Protein AF-A0A3S4GR13-F1 (afdb_monomer_lite)

Structure (mmCIF, N/CA/C/O backbone):
data_AF-A0A3S4GR13-F1
#
_entry.id   AF-A0A3S4GR13-F1
#
loop_
_atom_site.group_PDB
_atom_site.id
_atom_site.type_symbol
_atom_site.label_atom_id
_atom_site.label_alt_id
_atom_site.label_comp_id
_atom_site.label_asym_id
_atom_site.label_entity_id
_atom_site.label_seq_id
_atom_site.pdbx_PDB_ins_code
_atom_site.Cartn_x
_atom_site.Cartn_y
_atom_site.Cartn_z
_atom_site.occupancy
_atom_site.B_iso_or_equiv
_atom_site.auth_seq_id
_atom_site.auth_comp_id
_atom_site.auth_asym_id
_atom_site.auth_atom_id
_atom_site.pdbx_PDB_model_num
ATOM 1 N N . MET A 1 1 ? -6.460 8.165 -9.400 1.00 69.62 1 MET A N 1
ATOM 2 C CA . MET A 1 1 ? -5.092 8.317 -8.861 1.00 69.62 1 MET A CA 1
ATOM 3 C C . MET A 1 1 ? -4.667 9.764 -9.055 1.00 69.62 1 MET A C 1
ATOM 5 O O . MET A 1 1 ? -4.856 10.289 -10.147 1.00 69.62 1 MET A O 1
ATOM 9 N N . ARG A 1 2 ? -4.166 10.420 -8.007 1.00 73.50 2 ARG A N 1
ATOM 10 C CA . ARG A 1 2 ? -3.639 11.792 -8.048 1.00 73.50 2 ARG A CA 1
ATOM 11 C C . ARG A 1 2 ? -2.220 11.759 -7.494 1.00 73.50 2 ARG A C 1
ATOM 13 O O . ARG A 1 2 ? -2.026 11.157 -6.445 1.00 73.50 2 ARG A O 1
ATOM 20 N N . CYS A 1 3 ? -1.271 12.368 -8.197 1.00 82.25 3 CYS A N 1
ATOM 21 C CA . CYS A 1 3 ? 0.097 12.525 -7.710 1.00 82.25 3 CYS A CA 1
ATOM 22 C C . CYS A 1 3 ? 0.287 13.921 -7.103 1.00 82.25 3 CYS A C 1
ATOM 24 O O . CYS A 1 3 ? -0.387 14.873 -7.508 1.00 82.25 3 CYS A O 1
ATOM 26 N N . VAL A 1 4 ? 1.229 14.043 -6.163 1.00 88.56 4 VAL A N 1
ATOM 27 C CA . VAL A 1 4 ? 1.665 15.328 -5.588 1.00 88.56 4 VAL A CA 1
ATOM 28 C C . VAL A 1 4 ? 2.273 16.257 -6.644 1.00 88.56 4 VAL A C 1
ATOM 30 O O . VAL A 1 4 ? 2.159 17.472 -6.542 1.00 88.56 4 VAL A O 1
ATOM 33 N N . GLU A 1 5 ? 2.798 15.694 -7.731 1.00 84.88 5 GLU A N 1
ATOM 34 C CA . GLU A 1 5 ? 3.304 16.407 -8.912 1.00 84.88 5 GLU A CA 1
ATOM 35 C C . GLU A 1 5 ? 2.172 16.951 -9.814 1.00 84.88 5 GLU A C 1
ATOM 37 O O . GLU A 1 5 ? 2.328 17.124 -11.019 1.00 84.88 5 GLU A O 1
ATOM 42 N N . ALA A 1 6 ? 0.994 17.187 -9.234 1.00 87.50 6 ALA A N 1
ATOM 43 C CA . ALA A 1 6 ? -0.192 17.786 -9.842 1.00 87.50 6 ALA A CA 1
ATOM 44 C C . ALA A 1 6 ? -0.891 17.002 -10.974 1.00 87.50 6 ALA A C 1
ATOM 46 O O . ALA A 1 6 ? -1.937 17.451 -11.449 1.00 87.50 6 ALA A O 1
ATOM 47 N N . TRP A 1 7 ? -0.444 15.802 -11.347 1.00 90.31 7 TRP A N 1
ATOM 48 C CA . TRP A 1 7 ? -1.098 14.990 -12.385 1.00 90.31 7 TRP A CA 1
ATOM 49 C C . TRP A 1 7 ? -2.127 13.983 -11.839 1.00 90.31 7 TRP A C 1
ATOM 51 O O . TRP A 1 7 ? -2.269 13.761 -10.629 1.00 90.31 7 TRP A O 1
ATOM 61 N N . SER A 1 8 ? -2.946 13.424 -12.738 1.00 83.94 8 SER A N 1
ATOM 62 C CA . SER A 1 8 ? -4.027 12.500 -12.383 1.00 83.94 8 SER A CA 1
ATOM 63 C C . SER A 1 8 ? -4.298 11.459 -13.457 1.00 83.94 8 SER A C 1
ATOM 65 O O . SER A 1 8 ? -4.145 11.743 -14.640 1.00 83.94 8 SER A O 1
ATOM 67 N N . MET A 1 9 ? -4.774 10.289 -13.036 1.00 84.06 9 MET A N 1
ATOM 68 C CA . MET A 1 9 ? -5.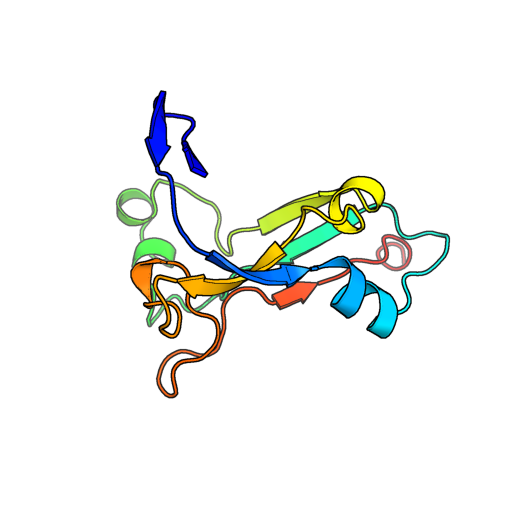236 9.224 -13.922 1.00 84.06 9 MET A CA 1
ATOM 69 C C . MET A 1 9 ? -6.527 8.599 -13.390 1.00 84.06 9 MET A C 1
ATOM 71 O O . MET A 1 9 ? -6.688 8.403 -12.177 1.00 84.06 9 MET A O 1
ATOM 75 N N . VAL A 1 10 ? -7.417 8.225 -14.307 1.00 87.81 10 VAL A N 1
ATOM 76 C CA . VAL A 1 10 ? -8.553 7.336 -14.041 1.00 87.81 10 VAL A CA 1
ATOM 77 C C . VAL A 1 10 ? -8.123 5.936 -14.453 1.00 87.81 10 VAL A C 1
ATOM 79 O O . VAL A 1 10 ? -7.739 5.723 -15.598 1.00 87.81 10 VAL A O 1
ATOM 82 N N . VAL A 1 11 ? -8.118 5.001 -13.507 1.00 84.25 11 VAL A N 1
ATOM 83 C CA . VAL A 1 11 ? -7.551 3.665 -13.715 1.00 84.25 11 VAL A CA 1
ATOM 84 C C . VAL A 1 11 ? -8.530 2.615 -13.187 1.00 84.25 11 VAL A C 1
ATOM 86 O O . VAL A 1 11 ? -8.963 2.735 -12.038 1.00 84.25 11 VAL A O 1
ATOM 89 N N . PRO A 1 12 ? -8.880 1.590 -13.987 1.00 86.94 12 PRO A N 1
ATOM 90 C CA . PRO A 1 12 ? -9.717 0.483 -13.545 1.00 86.94 12 PRO A CA 1
ATOM 91 C C . PRO A 1 12 ? -8.873 -0.517 -12.746 1.00 86.94 12 PRO A C 1
ATOM 93 O O . PRO A 1 12 ? -8.346 -1.497 -13.282 1.00 86.94 12 PRO A O 1
ATOM 96 N N . TRP A 1 13 ? -8.708 -0.225 -11.458 1.00 83.31 13 TRP A N 1
ATOM 97 C CA . TRP A 1 13 ? -8.029 -1.101 -10.508 1.00 83.31 13 TRP A CA 1
ATOM 98 C C . TRP A 1 13 ? -8.849 -2.352 -10.209 1.00 83.31 13 TRP A C 1
ATOM 100 O O . TRP A 1 13 ? -10.077 -2.308 -10.142 1.00 83.31 13 TRP A O 1
ATOM 110 N N . ILE A 1 14 ? -8.148 -3.461 -9.990 1.00 84.38 14 ILE A N 1
ATOM 111 C CA . ILE A 1 14 ? -8.730 -4.742 -9.602 1.00 84.38 14 ILE A CA 1
ATOM 112 C C . ILE A 1 14 ? -8.078 -5.171 -8.297 1.00 84.38 14 ILE A C 1
ATOM 114 O O . ILE A 1 14 ? -6.853 -5.190 -8.167 1.00 84.38 14 ILE A O 1
ATOM 118 N N . GLY A 1 15 ? -8.903 -5.517 -7.319 1.00 85.12 15 GLY A N 1
ATOM 119 C CA . GLY A 1 15 ? -8.446 -5.808 -5.974 1.00 85.12 15 GLY A CA 1
ATOM 120 C C . GLY A 1 15 ? -9.570 -6.263 -5.067 1.00 85.12 15 GLY A C 1
ATOM 121 O O . GLY A 1 15 ? -10.705 -6.472 -5.498 1.00 85.12 15 GLY A O 1
ATOM 122 N N . PHE A 1 16 ? -9.247 -6.372 -3.788 1.00 85.69 16 PHE A N 1
ATOM 123 C CA . PHE A 1 16 ? -10.215 -6.603 -2.725 1.00 85.69 16 PHE A CA 1
ATOM 124 C C . PHE A 1 16 ? -10.019 -5.554 -1.628 1.00 85.69 16 PHE A C 1
ATOM 126 O O . PHE A 1 16 ? -8.924 -5.015 -1.473 1.00 85.69 16 PHE A O 1
ATOM 133 N N . PRO A 1 17 ? -11.065 -5.211 -0.869 1.00 87.19 17 PRO A N 1
ATOM 134 C CA . PRO A 1 17 ? -10.946 -4.161 0.127 1.00 87.19 17 PRO A CA 1
ATOM 135 C C . PRO A 1 17 ? -10.096 -4.613 1.320 1.00 87.19 17 PRO A C 1
ATOM 137 O O . PRO A 1 17 ? -10.233 -5.743 1.801 1.00 87.19 17 PRO A O 1
ATOM 140 N N . LEU A 1 18 ? -9.242 -3.715 1.814 1.00 85.94 18 LEU A N 1
ATOM 141 C CA . LEU A 1 18 ? -8.233 -4.005 2.836 1.00 85.94 18 LEU A CA 1
ATOM 142 C C . LEU A 1 18 ? -8.851 -4.517 4.145 1.00 85.94 18 LEU A C 1
ATOM 144 O O . LEU A 1 18 ? -8.302 -5.422 4.774 1.00 85.94 18 LEU A O 1
ATOM 148 N N . TYR A 1 19 ? -10.031 -4.015 4.515 1.00 87.19 19 TYR A N 1
ATOM 149 C CA . TYR A 1 19 ? -10.730 -4.452 5.724 1.00 87.19 19 TYR A CA 1
ATOM 150 C C . TYR A 1 19 ? -10.998 -5.965 5.753 1.00 87.19 19 TYR A C 1
ATOM 152 O O . TYR A 1 19 ? -11.052 -6.541 6.834 1.00 87.19 19 TYR A O 1
ATOM 160 N N . LYS A 1 20 ? -11.14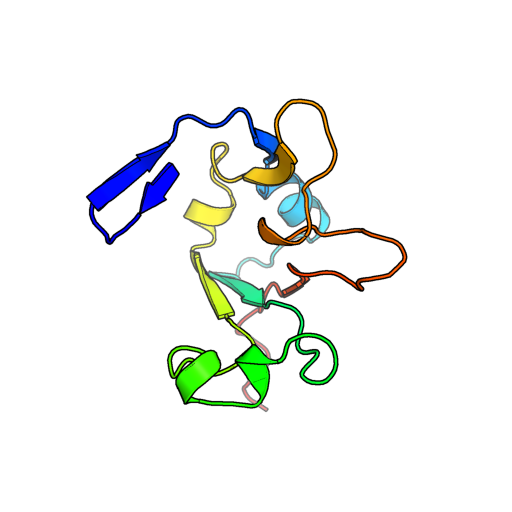9 -6.640 4.597 1.00 88.75 20 LYS A N 1
ATOM 161 C CA . LYS A 1 20 ? -11.360 -8.100 4.560 1.00 88.75 20 LYS A CA 1
ATOM 162 C C . LYS A 1 20 ? -10.118 -8.863 5.007 1.00 88.75 20 LYS A C 1
ATOM 164 O O . LYS A 1 20 ? -10.247 -9.882 5.676 1.00 88.75 20 LYS A O 1
ATOM 169 N N . LEU A 1 21 ? -8.936 -8.357 4.662 1.00 87.06 21 LEU A N 1
ATOM 170 C CA . LEU A 1 21 ? -7.664 -8.921 5.104 1.00 87.06 21 LEU A CA 1
ATOM 171 C C . LEU A 1 21 ? -7.428 -8.623 6.585 1.00 87.06 21 LEU A C 1
ATOM 173 O O . LEU A 1 21 ? -7.084 -9.519 7.350 1.00 87.06 21 LEU A O 1
ATOM 177 N N . LEU A 1 22 ? -7.698 -7.388 7.012 1.00 87.12 22 LEU A N 1
ATOM 178 C CA . LEU A 1 22 ? -7.593 -7.008 8.421 1.00 87.12 22 LEU A CA 1
ATOM 179 C C . LEU A 1 22 ? -8.567 -7.795 9.306 1.00 87.12 22 LEU A C 1
ATOM 181 O O . LEU A 1 22 ? -8.193 -8.210 10.396 1.00 87.12 22 LEU A O 1
ATOM 185 N N . ALA A 1 23 ? -9.778 -8.082 8.829 1.00 88.94 23 ALA A N 1
ATOM 186 C CA . ALA A 1 23 ? -10.739 -8.908 9.555 1.00 88.94 23 ALA A CA 1
ATOM 187 C C . ALA A 1 23 ? -10.214 -10.332 9.816 1.00 88.94 23 ALA A C 1
ATOM 189 O O . ALA A 1 23 ? -10.467 -10.887 10.882 1.00 88.94 23 ALA A O 1
ATOM 190 N N . GLN A 1 24 ? -9.449 -10.907 8.881 1.00 87.44 24 GLN A N 1
ATOM 191 C CA . GLN A 1 24 ? -8.793 -12.205 9.080 1.00 87.44 24 GLN A CA 1
ATOM 192 C C . GLN A 1 24 ? -7.619 -12.114 10.062 1.00 87.44 24 GLN A C 1
ATOM 194 O O . GLN A 1 24 ? -7.400 -13.045 10.831 1.00 87.44 24 GLN A O 1
ATOM 199 N N . ALA A 1 25 ? -6.898 -10.990 10.062 1.00 86.56 25 ALA A N 1
ATOM 200 C CA . ALA A 1 25 ? -5.790 -10.732 10.980 1.00 86.56 25 ALA A CA 1
ATOM 201 C C . ALA A 1 25 ? -6.234 -10.397 12.419 1.00 86.56 25 ALA A C 1
ATOM 203 O O . ALA A 1 25 ? -5.393 -10.403 13.312 1.00 86.56 25 ALA A O 1
ATOM 204 N N . GLN A 1 26 ? -7.525 -10.111 12.640 1.00 86.44 26 GLN A N 1
ATOM 205 C CA . GLN A 1 26 ? -8.133 -9.825 13.949 1.00 86.44 26 GLN A CA 1
ATOM 206 C C . GLN A 1 26 ? -7.332 -8.793 14.775 1.00 86.44 26 GLN A C 1
ATOM 208 O O . GLN A 1 26 ? -6.735 -9.144 15.797 1.00 86.44 26 GLN A O 1
ATOM 213 N N . PRO A 1 27 ? -7.287 -7.510 14.353 1.00 86.56 27 PRO A N 1
ATOM 214 C CA . PRO A 1 27 ? -6.544 -6.480 15.069 1.00 86.56 27 PRO A CA 1
ATOM 215 C C . PRO A 1 27 ? -7.033 -6.354 16.515 1.00 86.56 27 PRO A C 1
ATOM 217 O O . PRO A 1 27 ? -8.232 -6.366 16.795 1.00 86.56 27 PRO A O 1
ATOM 220 N N . THR A 1 28 ? -6.086 -6.218 17.440 1.00 87.06 28 THR A N 1
ATOM 221 C CA . THR A 1 28 ? -6.387 -6.035 18.863 1.00 87.06 28 THR A CA 1
ATOM 222 C C . THR A 1 28 ? -7.016 -4.664 19.113 1.00 87.06 28 THR A C 1
ATOM 224 O O . THR A 1 28 ? -6.827 -3.724 18.342 1.00 87.06 28 THR A O 1
ATOM 227 N N . SER A 1 29 ? -7.704 -4.505 20.246 1.00 85.50 29 SER A N 1
ATOM 228 C CA . SER A 1 29 ? -8.264 -3.213 20.681 1.00 85.50 29 SER A CA 1
ATOM 229 C C . SER A 1 29 ? -7.212 -2.109 20.873 1.00 85.50 29 SER A C 1
ATOM 231 O O . SER A 1 29 ? -7.553 -0.929 20.908 1.00 85.50 29 SER A O 1
ATOM 233 N N . HIS A 1 30 ? -5.934 -2.479 20.987 1.00 89.00 30 HIS A N 1
ATOM 234 C CA . HIS A 1 30 ? -4.811 -1.552 21.113 1.00 89.00 30 HIS A CA 1
ATOM 235 C C . HIS A 1 30 ? -4.226 -1.110 19.762 1.00 89.00 30 HIS A C 1
ATOM 237 O O . HIS A 1 30 ? -3.444 -0.157 19.725 1.00 89.00 30 HIS A O 1
ATOM 243 N N . ALA A 1 31 ? -4.589 -1.764 18.653 1.00 89.00 31 ALA A N 1
ATOM 244 C CA . ALA A 1 31 ? -4.103 -1.399 17.330 1.00 89.00 31 ALA A CA 1
ATOM 245 C C . ALA A 1 31 ? -4.682 -0.042 16.897 1.00 89.00 31 ALA A C 1
ATOM 247 O O . ALA A 1 31 ? -5.893 0.156 16.857 1.00 89.00 31 ALA A O 1
ATOM 248 N N . LYS A 1 32 ? -3.801 0.906 16.565 1.00 89.31 32 LYS A N 1
ATOM 249 C CA . LYS A 1 32 ? -4.183 2.257 16.108 1.00 89.31 32 LYS A CA 1
ATOM 250 C C . LYS A 1 32 ? -3.784 2.544 14.666 1.00 89.31 32 LYS A C 1
ATOM 252 O O . LYS A 1 32 ? -4.384 3.407 14.033 1.00 89.31 32 LYS A O 1
ATOM 257 N N . TYR A 1 33 ? -2.784 1.829 14.159 1.00 89.62 33 TYR A N 1
ATOM 258 C CA . TYR A 1 33 ? -2.178 2.071 12.858 1.00 89.62 33 TYR A CA 1
ATOM 259 C C . TYR A 1 33 ? -1.878 0.751 12.159 1.00 89.62 33 TYR A C 1
ATOM 261 O O . TYR A 1 33 ? -1.660 -0.278 12.802 1.00 89.62 33 TYR A O 1
ATOM 269 N N . VAL A 1 34 ? -1.845 0.813 10.837 1.00 86.44 34 VAL A N 1
ATOM 270 C CA . VAL A 1 34 ? -1.419 -0.260 9.948 1.00 86.44 34 VAL A CA 1
ATOM 271 C C . VAL A 1 34 ? -0.178 0.230 9.218 1.00 86.44 34 VAL A C 1
ATOM 273 O O . VAL A 1 34 ? -0.224 1.287 8.591 1.00 86.44 34 VAL A O 1
ATOM 276 N N . ALA A 1 35 ? 0.918 -0.522 9.317 1.00 86.62 35 ALA A N 1
ATOM 277 C CA . ALA A 1 35 ? 2.145 -0.237 8.589 1.00 86.62 35 ALA A CA 1
ATOM 278 C C . ALA A 1 35 ? 2.270 -1.173 7.382 1.00 86.62 35 ALA A C 1
ATOM 280 O O . ALA A 1 35 ? 1.971 -2.370 7.449 1.00 86.62 35 ALA A O 1
ATOM 281 N N . PHE A 1 36 ? 2.727 -0.614 6.273 1.00 83.44 36 PHE A N 1
ATOM 282 C CA . PHE A 1 36 ? 2.985 -1.324 5.034 1.00 83.44 36 PHE A CA 1
ATOM 283 C C . PHE A 1 36 ? 4.461 -1.190 4.715 1.00 83.44 36 PHE A C 1
ATOM 285 O O . PHE A 1 36 ? 4.988 -0.081 4.693 1.00 83.44 36 PHE A O 1
ATOM 292 N N . GLU A 1 37 ? 5.115 -2.315 4.459 1.00 81.06 37 GLU A N 1
ATOM 293 C CA . GLU A 1 37 ? 6.524 -2.352 4.092 1.00 81.06 37 GLU A CA 1
ATOM 294 C C . GLU A 1 37 ? 6.664 -2.998 2.709 1.00 81.06 37 GLU A C 1
ATOM 296 O O . GLU A 1 37 ? 6.036 -4.020 2.396 1.00 81.06 37 GLU A O 1
ATOM 301 N N . THR A 1 38 ? 7.453 -2.353 1.855 1.00 80.94 38 THR A N 1
ATOM 302 C CA . THR A 1 38 ? 7.829 -2.873 0.531 1.00 80.94 38 THR A CA 1
ATOM 303 C C . THR A 1 38 ? 8.959 -3.898 0.647 1.00 80.94 38 THR A C 1
ATOM 305 O O . THR A 1 38 ? 9.654 -3.949 1.661 1.00 80.94 38 THR A O 1
ATOM 308 N N . LEU A 1 39 ? 9.162 -4.728 -0.381 1.00 84.00 39 LEU A N 1
ATOM 309 C CA . LEU A 1 39 ? 10.268 -5.686 -0.387 1.00 84.00 39 LEU A CA 1
ATOM 310 C C . LEU A 1 39 ? 11.616 -4.971 -0.323 1.00 84.00 39 LEU A C 1
ATOM 312 O O . LEU A 1 39 ? 11.878 -4.022 -1.064 1.00 84.00 39 LEU A O 1
ATOM 316 N N . TYR A 1 40 ? 12.503 -5.506 0.507 1.00 84.12 40 TYR A N 1
ATOM 317 C CA . TYR A 1 40 ? 13.912 -5.155 0.496 1.00 84.12 40 TYR A CA 1
ATOM 318 C C . TYR A 1 40 ? 14.700 -6.204 -0.296 1.00 84.12 40 TYR A C 1
ATOM 320 O O . TYR A 1 40 ? 14.934 -7.310 0.188 1.00 84.12 40 TYR A O 1
ATOM 328 N N . ALA A 1 41 ? 15.081 -5.857 -1.523 1.00 85.88 41 ALA A N 1
ATOM 329 C CA . ALA A 1 41 ? 15.816 -6.713 -2.450 1.00 85.88 41 ALA A CA 1
ATOM 330 C C . ALA A 1 41 ? 16.827 -5.864 -3.241 1.00 85.88 41 ALA A C 1
ATOM 332 O O . ALA A 1 41 ? 16.616 -5.585 -4.419 1.00 85.88 41 ALA A O 1
ATOM 333 N N . PRO A 1 42 ? 17.932 -5.417 -2.618 1.00 83.69 42 PRO A N 1
ATOM 334 C CA . PRO A 1 42 ? 18.874 -4.492 -3.248 1.00 83.69 42 PRO A CA 1
ATOM 335 C C . PRO A 1 42 ? 19.599 -5.088 -4.465 1.00 83.69 42 PRO A C 1
ATOM 337 O O . PRO A 1 42 ? 20.124 -4.343 -5.293 1.00 83.69 42 PRO A O 1
ATOM 340 N N . ASP A 1 43 ? 19.649 -6.415 -4.590 1.00 86.19 43 ASP A N 1
ATOM 341 C CA . ASP A 1 43 ? 20.211 -7.099 -5.759 1.00 86.19 43 ASP A CA 1
ATOM 342 C C . ASP A 1 43 ? 19.312 -7.008 -6.994 1.00 86.19 43 ASP A C 1
ATOM 344 O O . ASP A 1 43 ? 19.827 -6.774 -8.086 1.00 86.19 43 ASP A O 1
ATOM 348 N N . ASP A 1 44 ? 17.993 -7.059 -6.805 1.00 83.50 44 ASP A N 1
ATOM 349 C CA . ASP A 1 44 ? 17.007 -6.984 -7.889 1.00 83.50 44 ASP A CA 1
ATOM 350 C C . ASP A 1 44 ? 16.457 -5.560 -8.099 1.00 83.50 44 ASP A C 1
ATOM 352 O O . ASP A 1 44 ? 15.964 -5.217 -9.174 1.00 83.50 44 ASP A O 1
ATOM 356 N N . MET A 1 45 ? 16.549 -4.704 -7.074 1.00 83.75 45 MET A N 1
ATOM 357 C CA . MET A 1 45 ? 16.051 -3.327 -7.058 1.00 83.75 45 MET A CA 1
ATOM 358 C C . MET A 1 45 ? 17.218 -2.334 -6.917 1.00 83.75 45 MET A C 1
ATOM 360 O O . MET A 1 45 ? 17.540 -1.903 -5.805 1.00 83.75 45 MET A O 1
ATOM 364 N N . PRO A 1 46 ? 17.848 -1.904 -8.028 1.00 82.38 46 PRO A N 1
ATOM 365 C CA . PRO A 1 46 ? 19.063 -1.081 -7.997 1.00 82.38 46 PRO A CA 1
ATOM 366 C C . PRO A 1 46 ? 18.870 0.279 -7.307 1.00 82.38 46 PRO A C 1
ATOM 368 O O . PRO A 1 46 ? 19.813 0.809 -6.718 1.00 82.38 46 PRO A O 1
ATOM 371 N N . GLY A 1 47 ? 17.643 0.814 -7.301 1.00 83.75 47 GLY A N 1
ATOM 372 C CA . GLY A 1 47 ? 17.298 2.034 -6.565 1.00 83.75 47 GLY A CA 1
ATOM 373 C C . GLY A 1 47 ? 17.477 1.922 -5.046 1.00 83.75 47 GLY A C 1
ATOM 374 O O . GLY A 1 47 ? 17.594 2.942 -4.382 1.00 83.75 47 GLY A O 1
ATOM 375 N N . GLN A 1 48 ? 17.558 0.713 -4.481 1.00 85.94 48 GLN A N 1
ATOM 376 C CA . GLN A 1 48 ? 17.799 0.526 -3.045 1.00 85.94 48 GLN A CA 1
ATOM 377 C C . GLN A 1 48 ? 19.285 0.621 -2.663 1.00 85.94 48 GLN A C 1
ATOM 379 O O . GLN A 1 48 ? 19.596 0.827 -1.491 1.00 85.94 48 GLN A O 1
ATOM 384 N N . LYS A 1 49 ? 20.206 0.472 -3.629 1.00 85.19 49 LYS A N 1
ATOM 385 C CA . LYS A 1 49 ? 21.663 0.506 -3.399 1.00 85.19 49 LYS A CA 1
ATOM 386 C C . LYS A 1 49 ? 22.255 1.898 -3.536 1.00 85.19 49 LYS A C 1
ATOM 388 O O . LYS A 1 49 ? 23.163 2.257 -2.790 1.00 85.19 49 LYS A O 1
ATOM 393 N N . ASP A 1 50 ? 21.773 2.657 -4.512 1.00 83.88 50 ASP A N 1
ATOM 394 C CA . ASP A 1 50 ? 22.345 3.949 -4.857 1.00 83.88 50 ASP A CA 1
ATOM 395 C C . ASP A 1 50 ? 21.410 5.094 -4.465 1.00 83.88 50 ASP A C 1
ATOM 397 O O . ASP A 1 50 ? 20.234 5.125 -4.824 1.00 83.88 50 ASP A O 1
ATOM 401 N N . ARG A 1 51 ? 21.950 6.068 -3.727 1.00 79.94 51 ARG A N 1
ATOM 402 C CA . ARG A 1 51 ? 21.172 7.191 -3.194 1.00 79.94 51 ARG A CA 1
ATOM 403 C C . ARG A 1 51 ? 20.684 8.142 -4.290 1.00 79.94 51 ARG A C 1
ATOM 405 O O . ARG A 1 51 ? 19.656 8.784 -4.097 1.00 79.94 51 ARG A O 1
ATOM 412 N N . PHE A 1 52 ? 21.401 8.259 -5.405 1.00 83.81 52 PHE A N 1
ATOM 413 C CA . PHE A 1 52 ? 21.026 9.133 -6.513 1.00 83.81 52 PHE A CA 1
ATOM 414 C C . PHE A 1 52 ? 19.950 8.478 -7.389 1.00 83.81 52 PHE A C 1
ATOM 416 O O . PHE A 1 52 ? 18.909 9.085 -7.629 1.00 83.81 52 PHE A O 1
ATOM 423 N N . ILE A 1 53 ? 20.142 7.213 -7.776 1.00 82.81 53 ILE A N 1
ATOM 424 C CA . ILE A 1 53 ? 19.152 6.419 -8.523 1.00 82.81 53 ILE A CA 1
ATOM 425 C C . ILE A 1 53 ? 17.883 6.183 -7.690 1.00 82.81 53 ILE A C 1
ATOM 427 O O . ILE A 1 53 ? 16.774 6.221 -8.215 1.00 82.81 53 ILE A O 1
ATOM 431 N N . GLY A 1 54 ? 18.034 5.969 -6.383 1.00 80.56 54 GLY A N 1
ATOM 432 C CA . GLY A 1 54 ? 16.948 5.692 -5.444 1.00 80.56 54 GLY A CA 1
ATOM 433 C C . GLY A 1 54 ? 16.136 6.896 -4.979 1.00 80.56 54 GLY A C 1
ATOM 434 O O . GLY A 1 54 ? 15.298 6.736 -4.090 1.00 80.56 54 GLY A O 1
ATOM 435 N N . GLY A 1 55 ? 16.409 8.097 -5.501 1.00 83.25 55 GLY A N 1
ATOM 436 C CA . GLY A 1 55 ? 15.707 9.325 -5.111 1.00 83.25 55 GLY A CA 1
ATOM 437 C C . GLY A 1 55 ? 16.000 9.795 -3.681 1.00 83.25 55 GLY A C 1
ATOM 438 O O . GLY A 1 55 ? 15.231 10.564 -3.111 1.00 83.25 55 GLY A O 1
ATOM 439 N N . GLY A 1 56 ? 17.091 9.326 -3.069 1.00 83.44 56 GLY A N 1
ATOM 440 C CA . GLY A 1 56 ? 17.487 9.695 -1.710 1.00 83.44 56 GLY A CA 1
ATOM 441 C C . GLY A 1 56 ? 16.611 9.115 -0.597 1.00 83.44 56 GLY A C 1
ATOM 442 O O . GLY A 1 56 ? 16.761 9.530 0.554 1.00 83.44 56 GLY A O 1
ATOM 443 N N . LEU A 1 57 ? 15.716 8.181 -0.925 1.00 85.19 57 LEU A N 1
ATOM 444 C CA . LEU A 1 57 ? 14.796 7.562 0.022 1.00 85.19 57 LEU A CA 1
ATOM 445 C C . LEU A 1 57 ? 15.512 6.562 0.937 1.00 85.19 57 LEU A C 1
ATOM 447 O O . LEU A 1 57 ? 16.502 5.929 0.564 1.00 85.19 57 LEU A O 1
ATOM 451 N N . LYS A 1 58 ? 14.984 6.400 2.153 1.00 85.81 58 LYS A N 1
ATOM 452 C CA . LYS A 1 58 ? 15.412 5.345 3.074 1.00 85.81 58 LYS A CA 1
ATOM 453 C C . LYS A 1 58 ? 14.609 4.081 2.771 1.00 85.81 58 LYS A C 1
ATOM 455 O O . LYS A 1 58 ? 13.411 4.054 3.028 1.00 85.81 58 LYS A O 1
ATOM 460 N N . TYR A 1 59 ? 15.277 3.059 2.245 1.00 85.50 59 TYR A N 1
ATOM 461 C CA . TYR A 1 59 ? 14.676 1.752 1.979 1.00 85.50 59 TYR A CA 1
ATOM 462 C C . TYR A 1 59 ? 14.780 0.810 3.200 1.00 85.50 59 TYR A C 1
ATOM 464 O O . TYR A 1 59 ? 15.709 0.973 3.999 1.00 85.50 59 TYR A O 1
ATOM 472 N N . PRO A 1 60 ? 13.867 -0.174 3.349 1.00 87.56 60 PRO A N 1
ATOM 473 C CA . PRO A 1 60 ? 12.659 -0.385 2.538 1.00 87.56 60 PRO A CA 1
ATOM 474 C C . PRO A 1 60 ? 11.649 0.758 2.689 1.00 87.56 60 PRO A C 1
ATOM 476 O O . PRO A 1 60 ? 11.605 1.427 3.719 1.00 87.56 60 PRO A O 1
ATOM 479 N N . TYR A 1 61 ? 10.859 0.999 1.642 1.00 83.12 61 TYR A N 1
ATOM 480 C CA . TYR A 1 61 ? 9.823 2.030 1.670 1.00 83.12 61 TYR A CA 1
ATOM 481 C C . TYR A 1 61 ? 8.702 1.590 2.616 1.00 83.12 61 TYR A C 1
ATOM 483 O O . TYR A 1 61 ? 8.199 0.467 2.486 1.00 83.12 61 TYR A O 1
ATOM 491 N N . VAL A 1 62 ? 8.345 2.466 3.558 1.00 85.50 62 VAL A N 1
ATOM 492 C CA . VAL A 1 62 ? 7.343 2.218 4.598 1.00 85.50 62 VAL A CA 1
ATOM 493 C C . VAL A 1 62 ? 6.256 3.275 4.518 1.00 85.50 62 VAL A C 1
ATOM 495 O O . VAL A 1 62 ? 6.551 4.466 4.474 1.00 85.50 62 VAL A O 1
ATOM 498 N N . GLU A 1 63 ? 5.008 2.825 4.574 1.00 83.44 63 GLU A N 1
ATOM 499 C CA . GLU A 1 63 ? 3.828 3.682 4.655 1.00 83.44 63 GLU A CA 1
ATOM 500 C C . GLU A 1 63 ? 2.939 3.293 5.824 1.00 83.44 63 GLU A C 1
ATOM 502 O O . GLU A 1 63 ? 2.980 2.165 6.319 1.00 83.44 63 GLU A O 1
ATOM 507 N N . GLY A 1 64 ? 2.120 4.241 6.268 1.00 87.25 64 GLY A N 1
ATOM 508 C CA . GLY A 1 64 ? 1.222 4.051 7.396 1.00 87.25 64 GLY A CA 1
ATOM 509 C C . GLY A 1 64 ? -0.167 4.600 7.115 1.00 87.25 64 GLY A C 1
ATOM 510 O O . GLY A 1 64 ? -0.311 5.692 6.577 1.00 87.25 64 GLY A O 1
ATOM 511 N N . LEU A 1 65 ? -1.187 3.859 7.540 1.00 85.56 65 LEU A N 1
ATOM 512 C CA . LEU A 1 65 ? -2.559 4.352 7.638 1.00 85.56 65 LEU A CA 1
ATOM 513 C C . LEU A 1 65 ? -3.045 4.216 9.072 1.00 85.56 65 LEU A C 1
ATOM 515 O O . LEU A 1 65 ? -2.650 3.297 9.798 1.00 85.56 65 LEU A O 1
ATOM 519 N N . ARG A 1 66 ? -3.938 5.110 9.492 1.00 88.25 66 ARG A N 1
ATOM 520 C CA . ARG A 1 66 ? -4.685 4.886 10.728 1.00 88.25 66 ARG A CA 1
ATOM 521 C C . ARG A 1 66 ? -5.619 3.688 10.550 1.00 88.25 66 ARG A C 1
ATOM 523 O O . ARG A 1 66 ? -6.025 3.355 9.437 1.00 88.25 66 ARG A O 1
ATOM 530 N N . LEU A 1 67 ? -5.958 3.009 11.645 1.00 88.31 67 LEU A N 1
ATOM 531 C CA . LEU A 1 67 ? -6.788 1.803 11.565 1.00 88.31 67 LEU A CA 1
ATOM 532 C C . LEU A 1 67 ? -8.201 2.100 11.027 1.00 88.31 67 LEU A C 1
ATOM 534 O O . LEU A 1 67 ? -8.751 1.286 10.294 1.00 88.31 67 LEU A O 1
ATOM 538 N N . ASP A 1 68 ? -8.768 3.266 11.339 1.00 89.75 68 ASP A N 1
ATOM 539 C CA . ASP A 1 68 ? -10.056 3.727 10.799 1.00 89.75 68 ASP A CA 1
ATOM 540 C C . ASP A 1 68 ? -10.012 3.905 9.269 1.00 89.75 68 ASP A C 1
ATOM 542 O O . ASP A 1 68 ? -10.890 3.411 8.560 1.00 89.75 68 ASP A O 1
ATOM 546 N N . GLU A 1 69 ? -8.953 4.522 8.746 1.00 86.19 69 GLU A N 1
ATOM 547 C CA . GLU A 1 69 ? -8.704 4.672 7.306 1.00 86.19 69 GLU A CA 1
ATOM 548 C C . GLU A 1 69 ? -8.454 3.321 6.622 1.00 86.19 69 GLU A C 1
ATOM 550 O O . GLU A 1 69 ? -8.979 3.045 5.540 1.00 86.19 69 GLU A O 1
ATOM 555 N N . ALA A 1 70 ? -7.690 2.439 7.267 1.00 87.38 70 ALA A N 1
ATOM 556 C CA . ALA A 1 70 ? -7.392 1.110 6.745 1.00 87.38 70 ALA A CA 1
ATOM 557 C C . ALA A 1 70 ? -8.640 0.205 6.685 1.00 87.38 70 ALA A C 1
ATOM 559 O O . ALA A 1 70 ? -8.754 -0.645 5.798 1.00 87.38 70 ALA A O 1
ATOM 560 N N . MET A 1 71 ? -9.597 0.411 7.595 1.00 88.62 71 MET A N 1
ATOM 561 C CA . MET A 1 71 ? -10.885 -0.290 7.620 1.00 88.62 71 MET A CA 1
ATOM 562 C C . MET A 1 71 ? -11.942 0.342 6.701 1.00 88.62 71 MET A C 1
ATOM 564 O O . MET A 1 71 ? -13.016 -0.236 6.515 1.00 88.62 71 MET A O 1
ATOM 568 N N . HIS A 1 72 ? -11.659 1.499 6.097 1.00 88.12 72 HIS A N 1
ATOM 569 C CA . HIS A 1 72 ? -12.598 2.175 5.211 1.00 88.12 72 HIS A CA 1
ATOM 570 C C . HIS A 1 72 ? -12.868 1.341 3.939 1.00 88.12 72 HIS A C 1
ATOM 572 O O . HIS A 1 72 ? -11.928 0.829 3.325 1.00 88.12 72 HIS A O 1
ATOM 578 N N . PRO A 1 73 ? -14.128 1.219 3.468 1.00 85.69 73 PRO A N 1
ATOM 579 C CA . PRO A 1 73 ? -14.475 0.359 2.330 1.00 85.69 73 PRO A CA 1
ATOM 580 C C . PRO A 1 73 ? -13.838 0.774 0.996 1.00 85.69 73 PRO A C 1
ATOM 582 O O . PRO A 1 73 ? -13.775 -0.042 0.079 1.00 85.69 73 PRO A O 1
ATOM 585 N N . LEU A 1 74 ? -13.366 2.020 0.882 1.00 87.69 74 LEU A N 1
ATOM 586 C CA . LEU A 1 74 ? -12.647 2.513 -0.301 1.00 87.69 74 LEU A CA 1
ATOM 587 C C . LEU A 1 74 ? -11.161 2.127 -0.320 1.00 87.69 74 LEU A C 1
ATOM 589 O O . LEU A 1 74 ? -10.529 2.226 -1.371 1.00 87.69 74 LEU A O 1
ATOM 593 N N . THR A 1 75 ? -10.599 1.697 0.811 1.00 85.75 75 THR A N 1
ATOM 594 C CA . THR A 1 75 ? -9.197 1.285 0.885 1.00 85.75 75 THR A CA 1
ATOM 595 C C . THR A 1 75 ? -9.058 -0.094 0.249 1.00 85.75 75 THR A C 1
ATOM 597 O O . THR A 1 75 ? -9.603 -1.086 0.740 1.00 85.75 75 THR A O 1
ATOM 600 N N . LEU A 1 76 ? -8.354 -0.155 -0.882 1.00 82.44 76 LEU A N 1
ATOM 601 C CA . LEU A 1 76 ? -8.275 -1.335 -1.738 1.00 82.44 76 LEU A CA 1
ATOM 602 C C . LEU A 1 76 ? -6.867 -1.928 -1.727 1.00 82.44 76 LEU A C 1
ATOM 604 O O . LEU A 1 76 ? -5.893 -1.230 -2.009 1.00 82.44 76 LEU A O 1
ATOM 608 N N . MET A 1 77 ? -6.774 -3.237 -1.501 1.00 85.38 77 MET A N 1
ATOM 609 C CA . MET A 1 77 ? -5.580 -3.994 -1.837 1.00 85.38 77 MET A CA 1
ATOM 610 C C . MET A 1 77 ? -5.635 -4.388 -3.312 1.00 85.38 77 MET A C 1
ATOM 612 O O . MET A 1 77 ? -6.446 -5.222 -3.723 1.00 85.38 77 MET A O 1
ATOM 616 N N . THR A 1 78 ? -4.798 -3.746 -4.119 1.00 83.75 78 THR A N 1
ATOM 617 C CA . THR A 1 78 ? -4.804 -3.897 -5.576 1.00 83.75 78 THR A CA 1
ATOM 618 C C . THR A 1 78 ? -3.905 -5.054 -6.007 1.00 83.75 78 THR A C 1
ATOM 620 O O . THR A 1 78 ? -2.756 -5.140 -5.589 1.00 83.75 78 THR A O 1
ATOM 623 N N . VAL A 1 79 ? -4.421 -5.928 -6.871 1.00 82.00 79 VAL A N 1
ATOM 624 C CA . VAL A 1 79 ? -3.693 -7.082 -7.437 1.00 82.00 79 VAL A CA 1
ATOM 625 C C . VAL A 1 79 ? -3.691 -7.091 -8.968 1.00 82.00 79 VAL A C 1
ATOM 627 O O . VAL A 1 79 ? -2.981 -7.883 -9.587 1.00 82.00 79 VAL A O 1
ATOM 630 N N . GLY A 1 80 ? -4.478 -6.215 -9.597 1.00 81.12 80 GLY A N 1
ATOM 631 C CA . GLY A 1 80 ? -4.598 -6.137 -11.046 1.00 81.12 80 GLY A CA 1
ATOM 632 C C . GLY A 1 80 ? -5.011 -4.763 -11.559 1.00 81.12 80 GLY A C 1
ATOM 633 O O . GLY A 1 80 ? -5.432 -3.878 -10.809 1.00 81.12 80 GLY A O 1
ATOM 634 N N . VAL A 1 81 ? -4.880 -4.591 -12.869 1.00 85.94 81 VAL A N 1
ATOM 635 C CA . VAL A 1 81 ? -5.257 -3.376 -13.592 1.00 85.94 81 VAL A CA 1
ATOM 636 C C . VAL A 1 81 ? -5.683 -3.749 -15.014 1.00 85.94 81 VAL A C 1
ATOM 638 O O . VAL A 1 81 ? -5.115 -4.662 -15.609 1.00 85.94 81 VAL A O 1
ATOM 641 N N . TYR A 1 82 ? -6.705 -3.085 -15.565 1.00 86.56 82 TYR A N 1
ATOM 642 C CA . TYR A 1 82 ? -7.188 -3.332 -16.941 1.00 86.56 82 TYR A CA 1
ATOM 643 C C . TYR A 1 82 ? -7.482 -4.815 -17.261 1.00 86.56 82 TYR A C 1
ATOM 645 O O . TYR A 1 82 ? -7.172 -5.313 -18.342 1.00 86.56 82 TYR A O 1
ATOM 653 N N . GLY A 1 83 ? -8.072 -5.545 -16.310 1.00 85.56 83 GLY A N 1
ATOM 654 C CA . GLY A 1 83 ? -8.455 -6.952 -16.496 1.00 85.56 83 GLY A CA 1
ATOM 655 C C . GLY A 1 83 ? -7.303 -7.958 -16.414 1.00 85.56 83 GLY A C 1
ATOM 656 O O . GLY A 1 83 ? -7.531 -9.144 -16.633 1.00 85.56 83 GLY A O 1
ATOM 657 N N . LYS A 1 84 ? -6.078 -7.513 -16.108 1.00 85.31 84 LYS A N 1
ATOM 658 C CA . LYS A 1 84 ? -4.880 -8.358 -16.016 1.00 85.31 84 LYS A CA 1
ATOM 659 C C . LYS A 1 84 ? -4.230 -8.242 -14.638 1.00 85.31 84 LYS A C 1
ATOM 661 O O . LYS A 1 84 ? -4.524 -7.316 -13.879 1.00 85.31 84 LYS A O 1
ATOM 666 N N . ALA A 1 85 ? -3.336 -9.181 -14.332 1.00 83.56 85 ALA A N 1
ATOM 667 C CA . ALA A 1 85 ? -2.447 -9.077 -13.179 1.00 83.56 85 ALA A CA 1
ATOM 668 C C . ALA A 1 85 ? -1.615 -7.787 -13.248 1.00 83.56 85 ALA A C 1
ATOM 670 O O . ALA A 1 85 ? -1.338 -7.266 -14.334 1.00 83.56 85 ALA A O 1
ATOM 671 N N . LEU A 1 86 ? -1.257 -7.254 -12.081 1.00 79.12 86 LEU A N 1
ATOM 672 C CA . LEU A 1 86 ? -0.477 -6.027 -11.986 1.00 79.12 86 LEU A CA 1
ATOM 673 C C . LEU A 1 86 ? 0.900 -6.228 -12.656 1.00 79.12 86 LEU A C 1
ATOM 675 O O . LEU A 1 86 ? 1.556 -7.229 -12.371 1.00 79.12 86 LEU A O 1
ATOM 679 N N . PRO A 1 87 ? 1.367 -5.307 -13.512 1.00 78.75 87 PRO A N 1
ATOM 680 C CA . PRO A 1 87 ? 2.729 -5.367 -14.029 1.00 78.75 87 PRO A CA 1
ATOM 681 C C . PRO A 1 87 ? 3.747 -4.947 -12.944 1.00 78.75 87 PRO A C 1
ATOM 683 O O . PRO A 1 87 ? 3.390 -4.152 -12.066 1.00 78.75 87 PRO A O 1
ATOM 686 N N . PRO A 1 88 ? 5.011 -5.422 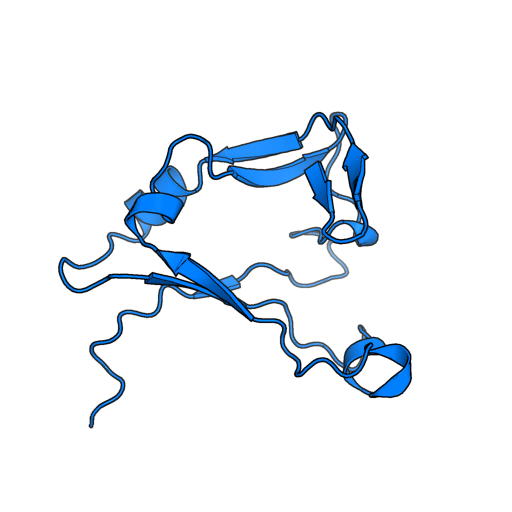-12.983 1.00 77.94 88 PRO A N 1
ATOM 687 C CA . PRO A 1 88 ? 6.008 -5.148 -11.939 1.00 77.94 88 PRO A CA 1
ATOM 688 C C . PRO A 1 88 ? 6.235 -3.658 -11.658 1.00 77.94 88 PRO A C 1
ATOM 690 O O . PRO A 1 88 ? 6.411 -3.272 -10.506 1.00 77.94 88 PRO A O 1
ATOM 693 N N . 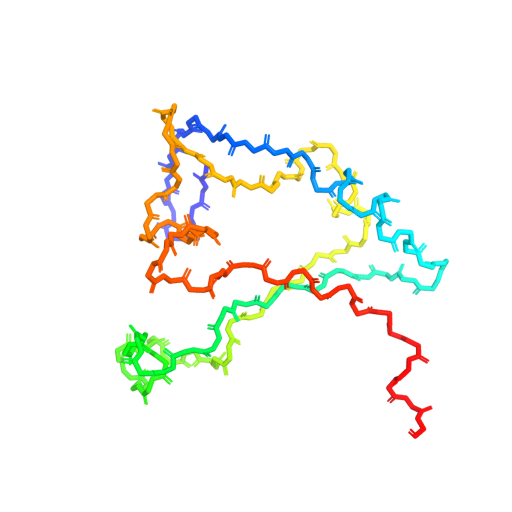GLN A 1 89 ? 6.140 -2.804 -12.684 1.00 79.81 89 GLN A N 1
ATOM 694 C CA . GLN A 1 89 ? 6.312 -1.351 -12.551 1.00 79.81 89 GLN A CA 1
ATOM 695 C C . GLN A 1 89 ? 5.234 -0.699 -11.674 1.00 79.81 89 GLN A C 1
ATOM 697 O O . GLN A 1 89 ? 5.448 0.384 -11.137 1.00 79.81 89 GLN A O 1
ATOM 702 N N .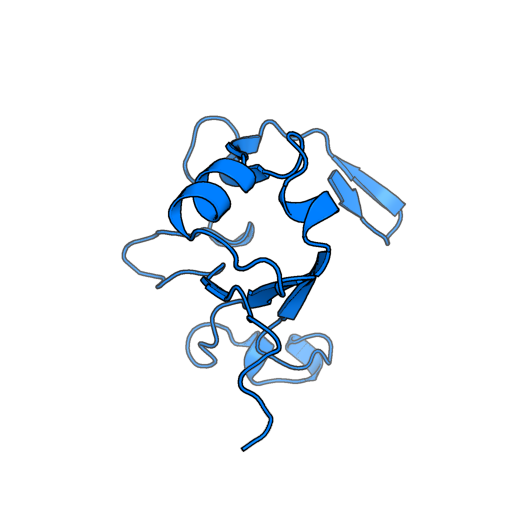 ASN A 1 90 ? 4.086 -1.360 -11.510 1.00 76.19 90 ASN A N 1
ATOM 703 C CA . ASN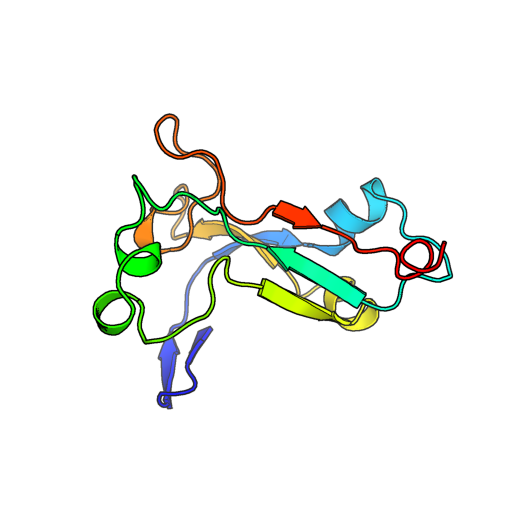 A 1 90 ? 2.981 -0.872 -10.696 1.00 76.19 90 ASN A CA 1
ATOM 704 C C . ASN A 1 90 ? 3.013 -1.445 -9.265 1.00 76.19 90 ASN A C 1
ATOM 706 O O . ASN A 1 90 ? 2.082 -1.188 -8.507 1.00 76.19 90 ASN A O 1
ATOM 710 N N . GLY A 1 91 ? 4.048 -2.212 -8.893 1.00 70.31 91 GLY A N 1
ATOM 711 C CA . GLY A 1 91 ? 4.170 -2.841 -7.571 1.00 70.31 91 GLY A CA 1
ATOM 712 C C . GLY A 1 91 ? 3.512 -4.220 -7.486 1.00 70.31 91 GLY A C 1
ATOM 713 O O . GLY A 1 91 ? 2.798 -4.512 -6.529 1.00 70.31 91 GLY A O 1
ATOM 714 N N . ALA A 1 92 ? 3.690 -5.055 -8.514 1.00 65.38 92 ALA A N 1
ATOM 715 C CA . ALA A 1 92 ? 3.030 -6.354 -8.600 1.00 65.38 92 ALA A CA 1
ATOM 716 C C . ALA A 1 92 ? 3.328 -7.271 -7.398 1.00 65.38 92 ALA A C 1
ATOM 718 O O . ALA A 1 92 ? 4.492 -7.445 -7.038 1.00 65.38 92 ALA A O 1
ATOM 719 N N . PRO A 1 93 ? 2.298 -7.900 -6.799 1.00 56.19 93 PRO A N 1
ATOM 720 C CA . PRO A 1 93 ? 2.474 -8.723 -5.605 1.00 56.19 93 PRO A CA 1
ATOM 721 C C . PRO A 1 93 ? 2.934 -10.165 -5.889 1.00 56.19 93 PRO A C 1
ATOM 723 O O . PRO A 1 93 ? 3.472 -10.794 -4.983 1.00 56.19 93 PRO A O 1
ATOM 726 N N . PHE A 1 94 ? 2.727 -10.700 -7.102 1.00 48.41 94 PHE A N 1
ATOM 727 C CA . PHE A 1 94 ? 3.005 -12.104 -7.437 1.00 48.41 94 PHE A CA 1
ATOM 728 C C . PHE A 1 94 ? 3.398 -12.269 -8.913 1.00 48.41 94 PHE A C 1
ATOM 730 O O . PHE A 1 94 ? 2.538 -12.461 -9.770 1.00 48.41 94 PHE A O 1
ATOM 737 N N . ASP A 1 95 ? 4.696 -12.234 -9.206 1.00 38.88 95 ASP A N 1
ATOM 738 C CA . ASP A 1 95 ? 5.252 -12.926 -10.371 1.00 38.88 95 ASP A CA 1
ATOM 739 C C . ASP A 1 95 ? 6.264 -13.951 -9.848 1.00 38.88 95 ASP A C 1
ATOM 741 O O . ASP A 1 95 ? 6.991 -13.691 -8.894 1.00 38.88 95 ASP A O 1
ATOM 745 N N . SER A 1 96 ? 6.299 -15.125 -10.465 1.00 30.95 96 SER A N 1
ATOM 746 C CA . SER A 1 96 ? 7.175 -16.263 -10.160 1.00 30.95 96 SER A CA 1
ATOM 747 C C . SER A 1 96 ? 8.679 -15.938 -10.125 1.00 30.95 96 SER A C 1
ATOM 749 O O . SER A 1 96 ? 9.472 -16.761 -9.673 1.00 30.95 96 SER A O 1
ATOM 751 N N . SER A 1 97 ? 9.076 -14.743 -10.571 1.00 32.41 97 SER A N 1
ATOM 752 C CA . SER A 1 97 ? 10.449 -14.229 -10.509 1.00 32.41 97 SER A CA 1
ATOM 753 C C . SER A 1 97 ? 10.661 -13.088 -9.501 1.00 32.41 97 SER A C 1
ATOM 755 O O . SER A 1 97 ? 11.805 -12.727 -9.255 1.00 32.41 97 SER A O 1
ATOM 757 N N . PHE A 1 98 ? 9.607 -12.538 -8.884 1.00 30.86 98 PHE A N 1
ATOM 758 C CA . PHE A 1 98 ? 9.694 -11.425 -7.930 1.00 30.86 98 PHE A CA 1
ATOM 759 C C . PHE A 1 98 ? 8.839 -11.695 -6.685 1.00 30.86 98 PHE A C 1
ATOM 761 O O . PHE A 1 98 ? 7.607 -11.663 -6.708 1.00 30.86 98 PHE A O 1
ATOM 768 N N . HIS A 1 99 ? 9.523 -11.959 -5.573 1.00 32.75 99 HIS A N 1
ATOM 769 C CA . HIS A 1 99 ? 8.930 -12.265 -4.275 1.00 32.75 99 HIS A CA 1
ATOM 770 C C . HIS A 1 99 ? 8.335 -11.016 -3.608 1.00 32.75 99 HIS A C 1
ATOM 772 O O . HIS A 1 99 ? 8.956 -10.438 -2.728 1.00 32.75 99 HIS A O 1
ATOM 778 N N . GLY A 1 100 ? 7.099 -10.656 -3.965 1.00 41.19 100 GLY A N 1
ATOM 779 C CA . GLY A 1 100 ? 6.223 -9.792 -3.165 1.00 41.19 100 GLY A CA 1
ATOM 780 C C . GLY A 1 100 ? 6.595 -8.309 -3.135 1.00 41.19 100 GLY A C 1
ATOM 781 O O . GLY A 1 100 ? 7.744 -7.935 -3.307 1.00 41.19 100 GLY A O 1
ATOM 782 N N . SER A 1 101 ? 5.613 -7.435 -2.899 1.00 38.00 101 SER A N 1
ATOM 783 C CA . SER A 1 101 ? 5.825 -6.087 -2.334 1.00 38.00 101 SER A CA 1
ATOM 784 C C . SER A 1 101 ? 4.507 -5.408 -1.967 1.00 38.00 101 SER A C 1
ATOM 786 O O . SER A 1 101 ? 4.138 -4.377 -2.512 1.00 38.00 101 SER A O 1
ATOM 788 N N . MET A 1 102 ? 3.804 -5.984 -0.998 1.00 40.12 102 MET A N 1
ATOM 789 C CA . MET A 1 102 ? 3.233 -5.211 0.106 1.00 40.12 102 MET A CA 1
ATOM 790 C C . MET A 1 102 ? 3.053 -6.210 1.244 1.00 40.12 102 MET A C 1
ATOM 792 O O . MET A 1 102 ? 2.043 -6.910 1.323 1.00 40.12 102 MET A O 1
ATOM 796 N N . VAL A 1 103 ? 4.082 -6.365 2.079 1.00 36.09 103 VAL A N 1
ATOM 797 C CA . VAL A 1 103 ? 3.932 -7.163 3.295 1.00 36.09 103 VAL A CA 1
ATOM 798 C C . VAL A 1 103 ? 3.190 -6.270 4.276 1.00 36.09 103 VAL A C 1
ATOM 800 O O . VAL A 1 103 ? 3.723 -5.288 4.794 1.00 36.09 103 VAL A O 1
ATOM 803 N N . LEU A 1 104 ? 1.913 -6.583 4.477 1.00 36.47 104 LEU A N 1
ATOM 804 C CA . LEU A 1 104 ? 1.103 -5.985 5.523 1.00 36.47 104 LEU A CA 1
ATOM 805 C C . LEU A 1 104 ? 1.714 -6.380 6.873 1.00 36.47 104 LEU A C 1
ATOM 807 O O . LEU A 1 104 ? 1.488 -7.487 7.361 1.00 36.47 104 LEU A O 1
ATOM 811 N N . LYS A 1 105 ? 2.482 -5.481 7.489 1.00 27.88 105 LYS A N 1
ATOM 812 C CA . LYS A 1 105 ? 2.940 -5.650 8.865 1.00 27.88 105 LYS A CA 1
ATOM 813 C C . LYS A 1 105 ? 2.017 -4.828 9.754 1.00 27.88 105 LYS A C 1
ATOM 815 O O . LYS A 1 105 ? 2.258 -3.654 10.021 1.00 27.88 105 LYS A O 1
ATOM 820 N N . VAL A 1 106 ? 0.929 -5.445 10.218 1.00 34.72 106 VAL A N 1
ATOM 821 C CA . VAL A 1 106 ? 0.084 -4.845 11.261 1.00 34.72 106 VAL A CA 1
ATOM 822 C C . VAL A 1 106 ? 0.919 -4.775 12.540 1.00 34.72 106 VAL A C 1
ATOM 824 O O . VAL A 1 106 ? 1.007 -5.736 13.301 1.00 34.72 106 VAL A O 1
ATOM 827 N N . LEU A 1 107 ? 1.602 -3.651 12.751 1.00 33.41 107 LEU A N 1
ATOM 828 C CA . LEU A 1 107 ? 2.345 -3.399 13.975 1.00 33.41 107 LEU A CA 1
ATOM 829 C C . LEU A 1 107 ? 1.340 -3.122 15.094 1.00 33.41 107 LEU A C 1
ATOM 831 O O . LEU A 1 107 ? 0.819 -2.018 15.243 1.00 33.41 107 LEU A O 1
ATOM 835 N N . ASN A 1 108 ? 1.086 -4.143 15.909 1.00 31.05 108 ASN A N 1
ATOM 836 C CA . ASN A 1 108 ? 0.551 -3.950 17.247 1.00 31.05 108 ASN A CA 1
ATOM 837 C C . ASN A 1 108 ? 1.621 -3.190 18.052 1.00 31.05 108 ASN A C 1
ATOM 839 O O . ASN A 1 108 ? 2.621 -3.770 18.472 1.00 31.05 108 ASN A O 1
ATOM 843 N N . LEU A 1 109 ? 1.451 -1.877 18.224 1.00 35.25 109 LEU A N 1
ATOM 844 C CA . LEU A 1 109 ? 2.324 -1.014 19.036 1.00 35.25 109 LEU A CA 1
ATOM 845 C C . LEU A 1 109 ? 2.140 -1.288 20.544 1.00 35.25 109 LEU A C 1
ATOM 847 O O . LEU A 1 109 ? 1.911 -0.376 21.332 1.00 35.25 109 LEU A O 1
ATOM 851 N N . SER A 1 110 ? 2.239 -2.556 20.948 1.00 31.64 110 SER A N 1
ATOM 852 C CA . SER A 1 110 ? 2.247 -2.987 22.349 1.00 31.64 110 SER A CA 1
ATOM 853 C C . SER A 1 110 ? 3.415 -3.919 22.701 1.00 31.64 110 SER A C 1
ATOM 855 O O . SER A 1 110 ? 3.508 -4.332 23.851 1.00 31.64 110 SER A O 1
ATOM 857 N N . SER A 1 111 ? 4.324 -4.245 21.773 1.00 32.47 111 SER A N 1
ATOM 858 C CA . SER A 1 111 ? 5.462 -5.142 22.055 1.00 32.47 111 SER A CA 1
ATOM 859 C C . SER A 1 111 ? 6.833 -4.577 21.661 1.00 32.47 111 SER A C 1
ATOM 861 O O . SER A 1 111 ? 7.735 -5.336 21.329 1.00 32.47 111 SER A O 1
ATOM 863 N N . ALA A 1 112 ? 7.004 -3.252 21.695 1.00 30.52 112 ALA A N 1
ATOM 864 C CA . ALA A 1 112 ? 8.306 -2.592 21.512 1.00 30.52 112 ALA A CA 1
ATOM 865 C C . ALA A 1 112 ? 8.825 -1.909 22.796 1.00 30.52 112 ALA A C 1
ATOM 867 O O . ALA A 1 112 ? 9.602 -0.962 22.723 1.00 30.52 112 ALA A O 1
ATOM 868 N N . LEU A 1 113 ? 8.383 -2.383 23.966 1.00 33.84 113 LEU A N 1
ATOM 869 C CA . LEU A 1 113 ? 8.962 -2.064 25.274 1.00 33.84 113 LEU A CA 1
ATOM 870 C C . LEU A 1 113 ? 8.977 -3.335 26.133 1.00 33.84 113 LEU A C 1
ATOM 872 O O . LEU A 1 113 ? 8.056 -3.579 26.911 1.00 33.84 113 LEU A O 1
ATOM 876 N N . ASN A 1 114 ? 9.985 -4.171 25.895 1.00 32.94 114 ASN A N 1
ATOM 877 C CA . ASN A 1 114 ? 10.777 -4.880 26.905 1.00 32.94 114 ASN A CA 1
ATOM 878 C C . ASN A 1 114 ? 11.997 -5.500 26.227 1.00 32.94 114 ASN A C 1
ATOM 880 O O . ASN A 1 114 ? 11.798 -6.218 25.222 1.00 32.94 114 ASN A O 1
#

Sequence (114 aa):
MRCVEAWSMVVPWIGFPLYKLLAQAQPTSHAKYVAFETLYAPDDMPGQKDRFIGGGLKYPYVEGLRLDEAMHPLTLMTVGVYGKALPPQNGAPFDSSFHGSMVLKVLNLSSALN

Organism: NCBI:txid59203

InterPro domains:
  IPR000572 Oxidoreductase, molybdopterin-binding domain [PF00174] (7-94)
  IPR036374 Oxidoreductase, molybdopterin-binding domain superfamily [G3DSA:3.90.420.10] (1-95)
  IPR036374 Oxidoreductase, molybdopterin-binding domain superfamily [SSF56524] (1-93)

Foldseek 3Di:
DADPVGDDDDWDFDFAQQLVVVVVVPDDPQQFKWKWWFDDDCPVVVLQVDCVSVVNDHPPDMDMDTPVVSNDRPHGDTQDTPPDGDDVVRQHADDPVDHGTTPTDRDSVPPPPD

Secondary structure (DSSP, 8-state):
-B-TTS-B----EEEEEHHHHHHHH---TT--EEEEE----TTT-GGGT-TTTTTT--SSPEEEEEHHHHTSTT-EEEEEETTEEPPGGG--S-BTTB--S-EEE---TTSS--

Radius of gyration: 15.85 Å; chains: 1; bounding box: 37×34×44 Å

pLDDT: mean 75.05, std 19.79, range [27.88, 90.31]